Protein AF-A0A431PVX3-F1 (afdb_monomer)

Foldseek 3Di:
DDDPPPPDPVDDPQRVCVVVVNHGDDPCVVPPPPDPVVVVPDDVPQDADPPPDPRGRDGDCPDPDDDPPPDPDDDDPVVCCPPQVRDHPVQQADALLVNLVVWWDPVCVVVADPVRRRPGNVVLSVCVVVPDPNSVSSVVSSPDPVTTD

Mean predicted aligned error: 19.85 Å

pLDDT: mean 70.45, std 16.58, range [41.41, 92.25]

Radius of gyration: 25.44 Å; Cα contacts (8 Å, |Δi|>4): 114; chains: 1; bounding box: 68×54×62 Å

Solvent-accessible surface area (backbone atoms only — not comparable to full-atom values): 9546 Å² total; per-residue (Å²): 136,88,79,81,91,77,81,75,81,86,57,55,77,41,58,53,26,43,79,72,71,66,45,71,70,61,86,66,57,84,73,56,66,84,65,75,69,73,69,74,74,67,56,98,81,62,59,57,40,59,85,91,49,98,60,41,76,38,76,54,84,76,79,88,77,89,83,85,77,83,71,92,68,73,90,56,78,70,65,57,30,63,79,65,77,67,42,49,72,80,59,30,78,32,31,38,48,56,46,38,69,75,49,29,42,76,77,47,66,82,74,45,61,75,85,48,36,82,38,36,37,48,55,38,53,48,38,31,70,78,60,43,66,66,28,40,52,44,56,49,56,78,68,37,70,93,32,47,110

Structure (mmCIF, N/CA/C/O backbone):
data_AF-A0A431PVX3-F1
#
_entry.id   AF-A0A431PVX3-F1
#
loop_
_atom_site.group_PDB
_atom_site.id
_atom_site.type_symbol
_atom_site.label_atom_id
_atom_site.label_alt_id
_atom_site.label_comp_id
_atom_site.label_asym_id
_atom_site.label_entity_id
_atom_site.label_seq_id
_atom_site.pdbx_PDB_ins_code
_atom_site.Cartn_x
_atom_site.Cartn_y
_atom_site.Cartn_z
_atom_site.occupancy
_atom_site.B_iso_or_equiv
_atom_site.auth_seq_id
_atom_site.auth_comp_id
_atom_site.auth_asym_id
_atom_site.auth_atom_id
_atom_site.pdbx_PDB_model_num
ATOM 1 N N . GLU A 1 1 ? 25.448 21.486 37.889 1.00 43.34 1 GLU A N 1
ATOM 2 C CA . GLU A 1 1 ? 24.411 20.630 37.284 1.00 43.34 1 GLU A CA 1
ATOM 3 C C . GLU A 1 1 ? 23.967 21.324 36.004 1.00 43.34 1 GLU A C 1
ATOM 5 O O . GLU A 1 1 ? 23.635 22.498 36.076 1.00 43.34 1 GLU A O 1
ATOM 10 N N . TRP A 1 2 ? 24.140 20.702 34.835 1.00 45.78 2 TRP A N 1
ATOM 11 C CA . TRP A 1 2 ? 23.865 21.350 33.545 1.00 45.78 2 TRP A CA 1
ATOM 12 C C . TRP A 1 2 ? 22.499 20.890 33.035 1.00 45.78 2 TRP A C 1
ATOM 14 O O . TRP A 1 2 ? 22.337 19.737 32.637 1.00 45.78 2 TRP A O 1
ATOM 24 N N . GLU A 1 3 ? 21.521 21.790 33.074 1.00 54.84 3 GLU A N 1
ATOM 25 C CA . GLU A 1 3 ? 20.172 21.571 32.557 1.00 54.84 3 GLU A CA 1
ATOM 26 C C . GLU A 1 3 ? 20.180 21.724 31.024 1.00 54.84 3 GLU A C 1
ATOM 28 O O . GLU A 1 3 ? 20.711 22.698 30.484 1.00 54.84 3 GLU A O 1
ATOM 33 N N . ARG A 1 4 ? 19.632 20.747 30.285 1.00 46.53 4 ARG A N 1
ATOM 34 C CA . ARG A 1 4 ? 19.483 20.874 28.827 1.00 46.53 4 ARG A CA 1
ATOM 35 C C . ARG A 1 4 ? 18.444 21.955 28.546 1.00 46.53 4 ARG A C 1
ATOM 37 O O . ARG A 1 4 ? 17.258 21.731 28.769 1.00 46.53 4 ARG A O 1
ATOM 44 N N . VAL A 1 5 ? 18.876 23.079 27.983 1.00 51.25 5 VAL A N 1
ATOM 45 C CA . VAL A 1 5 ? 18.003 24.131 27.443 1.00 51.25 5 VAL A CA 1
ATOM 46 C C . VAL A 1 5 ? 17.272 23.594 26.203 1.00 51.25 5 VAL A C 1
ATOM 48 O O . VAL A 1 5 ? 17.646 23.854 25.067 1.00 51.25 5 VAL A O 1
ATOM 51 N N . GLY A 1 6 ? 16.257 22.761 26.425 1.00 53.22 6 GLY A N 1
ATOM 52 C CA . GLY A 1 6 ? 15.284 22.325 25.419 1.00 53.22 6 GLY A CA 1
ATOM 53 C C . GLY A 1 6 ? 13.879 22.877 25.676 1.00 53.22 6 GLY A C 1
ATOM 54 O O . GLY A 1 6 ? 12.952 22.522 24.960 1.00 53.22 6 GLY A O 1
ATOM 55 N N . GLY A 1 7 ? 13.708 23.704 26.715 1.00 49.78 7 GLY A N 1
ATOM 56 C CA . GLY A 1 7 ? 12.397 24.101 27.239 1.00 49.78 7 GLY A CA 1
ATOM 57 C C . GLY A 1 7 ? 11.872 25.475 26.813 1.00 49.78 7 GLY A C 1
ATOM 58 O O . GLY A 1 7 ? 10.751 25.808 27.173 1.00 49.78 7 GLY A O 1
ATOM 59 N N . ALA A 1 8 ? 12.630 26.277 26.062 1.00 47.72 8 ALA A N 1
ATOM 60 C CA . ALA A 1 8 ? 12.194 27.612 25.646 1.00 47.72 8 ALA A CA 1
ATOM 61 C C . ALA A 1 8 ? 12.241 27.751 24.119 1.00 47.72 8 ALA A C 1
ATOM 63 O O . ALA A 1 8 ? 13.196 28.277 23.555 1.00 47.72 8 ALA A O 1
ATOM 64 N N . ALA A 1 9 ? 11.197 27.278 23.438 1.00 58.31 9 ALA A N 1
ATOM 65 C CA . ALA A 1 9 ? 10.942 27.623 22.041 1.00 58.31 9 ALA A CA 1
ATOM 66 C C . ALA A 1 9 ? 10.316 29.030 21.981 1.00 58.31 9 ALA A C 1
ATOM 68 O O . ALA A 1 9 ? 9.117 29.174 21.768 1.00 58.31 9 ALA A O 1
ATOM 69 N N . PHE A 1 10 ? 11.112 30.068 22.263 1.00 56.38 10 PHE A N 1
ATOM 70 C CA . PHE A 1 10 ? 10.663 31.469 22.194 1.00 56.38 10 PHE A CA 1
ATOM 71 C C . PHE A 1 10 ? 10.636 32.018 20.759 1.00 56.38 10 PHE A C 1
ATOM 73 O O . PHE A 1 10 ? 10.054 33.069 20.525 1.00 56.38 10 PHE A O 1
ATOM 80 N N . LEU A 1 11 ? 11.240 31.294 19.813 1.00 55.97 11 LEU A N 1
ATOM 81 C CA . LEU A 1 11 ? 11.199 31.572 18.381 1.00 55.97 11 LEU A CA 1
ATOM 82 C C . LEU A 1 11 ? 10.458 30.444 17.675 1.00 55.97 11 LEU A C 1
ATOM 84 O O . LEU A 1 11 ? 10.700 29.259 17.934 1.00 55.97 11 LEU A O 1
ATOM 88 N N . THR A 1 12 ? 9.579 30.817 16.752 1.00 65.88 12 THR A N 1
ATOM 89 C CA . THR A 1 12 ? 8.982 29.837 15.844 1.00 65.88 12 THR A CA 1
ATOM 90 C C . THR A 1 12 ? 10.049 29.287 14.889 1.00 65.88 12 THR A C 1
ATOM 92 O O . THR A 1 12 ? 11.085 29.908 14.647 1.00 65.88 12 THR A O 1
ATOM 95 N N . LEU A 1 13 ? 9.815 28.093 14.340 1.00 65.06 13 LEU A N 1
ATOM 96 C CA . LEU A 1 13 ? 10.761 27.404 13.450 1.00 65.06 13 LEU A CA 1
ATOM 97 C C . LEU A 1 13 ? 11.113 28.247 12.204 1.00 65.06 13 LEU A C 1
ATOM 99 O O . LEU A 1 13 ? 12.231 28.173 11.699 1.00 65.06 13 LEU A O 1
ATOM 103 N N . ASP A 1 14 ? 10.178 29.080 11.742 1.00 66.19 14 ASP A N 1
ATOM 104 C CA . ASP A 1 14 ? 10.391 30.017 10.633 1.00 66.19 14 ASP A CA 1
ATOM 105 C C . ASP A 1 14 ? 11.299 31.188 11.022 1.00 66.19 14 ASP A C 1
ATOM 107 O O . ASP A 1 14 ? 12.211 31.536 10.277 1.00 66.19 14 ASP A O 1
ATOM 111 N N . GLU A 1 15 ? 11.123 31.730 12.223 1.00 69.38 15 GLU A N 1
ATOM 112 C CA . GLU A 1 15 ? 11.933 32.827 12.763 1.00 69.38 15 GLU A CA 1
ATOM 113 C C . GLU A 1 15 ? 13.386 32.379 13.004 1.00 69.38 15 GLU A C 1
ATOM 115 O O . GLU A 1 15 ? 14.344 33.094 12.707 1.00 69.38 15 GLU A O 1
ATOM 120 N N . GLN A 1 16 ? 13.569 31.126 13.436 1.00 75.56 16 GLN A N 1
ATOM 121 C CA . GLN A 1 16 ? 14.888 30.501 13.526 1.00 75.56 16 GLN A CA 1
ATOM 122 C C . GLN A 1 16 ? 15.547 30.329 12.146 1.00 75.56 16 GLN A C 1
ATOM 124 O O . GLN A 1 16 ? 16.759 30.511 12.013 1.00 75.56 16 GLN A O 1
ATOM 129 N N . ARG A 1 17 ? 14.777 29.981 11.106 1.00 71.12 17 ARG A N 1
ATOM 130 C CA . ARG A 1 17 ? 15.299 29.865 9.734 1.00 71.12 17 ARG A CA 1
ATOM 131 C C . ARG A 1 17 ? 15.672 31.219 9.150 1.00 71.12 17 ARG A C 1
ATOM 133 O O . ARG A 1 17 ? 16.671 31.295 8.439 1.00 71.12 17 ARG A O 1
ATOM 140 N N . GLU A 1 18 ? 14.917 32.267 9.455 1.00 76.00 18 GLU A N 1
ATOM 141 C CA . GLU A 1 18 ? 15.210 33.624 8.995 1.00 76.00 18 GLU A CA 1
ATOM 142 C C . GLU A 1 18 ? 16.491 34.175 9.630 1.00 76.00 18 GLU A C 1
ATOM 144 O O . GLU A 1 18 ? 17.357 34.668 8.909 1.00 76.00 18 GLU A O 1
ATOM 149 N N . ALA A 1 19 ? 16.696 33.963 10.936 1.00 70.94 19 ALA A N 1
ATOM 150 C CA . ALA A 1 19 ? 17.949 34.315 11.612 1.00 70.94 19 ALA A CA 1
ATOM 151 C C . ALA A 1 19 ? 19.184 33.605 11.016 1.00 70.94 19 ALA A C 1
ATOM 153 O O . ALA A 1 19 ? 20.293 34.134 11.062 1.00 70.94 19 ALA A O 1
ATOM 154 N N . LEU A 1 20 ? 18.996 32.414 10.433 1.00 73.56 20 LEU A N 1
ATOM 155 C CA . LEU A 1 20 ? 20.032 31.640 9.739 1.00 73.56 20 LEU A CA 1
ATOM 156 C C . LEU A 1 20 ? 20.107 31.929 8.225 1.00 73.56 20 LEU A C 1
ATOM 158 O O . LEU A 1 20 ? 20.915 31.310 7.534 1.00 73.56 20 LEU A O 1
ATOM 162 N N . GLY A 1 21 ? 19.274 32.834 7.698 1.00 73.12 21 GLY A N 1
ATOM 163 C CA . GLY A 1 21 ? 19.256 33.232 6.285 1.00 73.12 21 GLY A CA 1
ATOM 164 C C . GLY A 1 21 ? 18.542 32.265 5.329 1.00 73.12 21 GLY A C 1
ATOM 165 O O . GLY A 1 21 ? 18.695 32.384 4.117 1.00 73.12 21 GLY A O 1
ATOM 166 N N . TYR A 1 22 ? 17.760 31.308 5.838 1.00 64.19 22 TYR A N 1
ATOM 167 C CA . TYR A 1 22 ? 17.120 30.244 5.046 1.00 64.19 22 TYR A CA 1
ATOM 168 C C . TYR A 1 22 ? 15.685 30.542 4.576 1.00 64.19 22 TYR A C 1
ATOM 170 O O . TYR A 1 22 ? 15.074 29.683 3.928 1.00 64.19 22 TYR A O 1
ATOM 178 N N . GLY A 1 23 ? 15.145 31.727 4.879 1.00 67.50 23 GLY A N 1
ATOM 179 C CA . GLY A 1 23 ? 13.772 32.120 4.543 1.00 67.50 23 GLY A CA 1
ATOM 180 C C . GLY A 1 23 ? 12.689 31.240 5.201 1.00 67.50 23 GLY A C 1
ATOM 181 O O . GLY A 1 23 ? 13.002 30.210 5.817 1.00 67.50 23 GLY A O 1
ATOM 182 N N . PRO A 1 24 ? 11.405 31.624 5.079 1.00 67.50 24 PRO A N 1
ATOM 183 C CA . PRO A 1 24 ? 10.300 30.879 5.676 1.00 67.50 24 PRO A CA 1
ATOM 184 C C . PRO A 1 24 ? 10.237 29.458 5.112 1.00 67.50 24 PRO A C 1
ATOM 186 O O . PRO A 1 24 ? 10.498 29.223 3.926 1.00 67.50 24 PRO A O 1
ATOM 189 N N . ALA A 1 25 ? 9.905 28.484 5.959 1.00 64.56 25 ALA A N 1
ATOM 190 C CA . ALA A 1 25 ? 9.764 27.113 5.511 1.00 64.56 25 ALA A CA 1
ATOM 191 C C . ALA A 1 25 ? 8.648 27.004 4.464 1.00 64.56 25 ALA A C 1
ATOM 193 O O . ALA A 1 25 ? 7.541 27.501 4.689 1.00 64.56 25 ALA A O 1
ATOM 194 N N . PRO A 1 26 ? 8.885 26.321 3.325 1.00 61.59 26 PRO A N 1
ATOM 195 C CA . PRO A 1 26 ? 7.793 25.975 2.432 1.00 61.59 26 PRO A CA 1
ATOM 196 C C . PRO A 1 26 ? 6.791 25.145 3.237 1.00 61.59 26 PRO A C 1
ATOM 198 O O . PRO A 1 26 ? 7.171 24.134 3.831 1.00 61.59 26 PRO A O 1
ATOM 201 N N . LYS A 1 27 ? 5.520 25.553 3.268 1.00 57.97 27 LYS A N 1
ATOM 202 C CA . LYS A 1 27 ? 4.462 24.852 4.022 1.00 57.97 27 LYS A CA 1
ATOM 203 C C . LYS A 1 27 ? 4.279 23.396 3.558 1.00 57.97 27 LYS A C 1
ATOM 205 O O . LYS A 1 27 ? 3.844 22.554 4.336 1.00 57.97 27 LYS A O 1
ATOM 210 N N . ASP A 1 28 ? 4.736 23.085 2.346 1.00 55.28 28 ASP A N 1
ATOM 211 C CA . ASP A 1 28 ? 4.749 21.740 1.759 1.00 55.28 28 ASP A CA 1
ATOM 212 C C . ASP A 1 28 ? 5.962 20.881 2.179 1.00 55.28 28 ASP A C 1
ATOM 214 O O . ASP A 1 28 ? 5.997 19.672 1.940 1.00 55.28 28 ASP A O 1
ATOM 218 N N . ALA A 1 29 ? 6.966 21.461 2.848 1.00 56.12 29 ALA A N 1
ATOM 219 C CA . ALA A 1 29 ? 8.193 20.758 3.229 1.00 56.12 29 ALA A CA 1
ATOM 220 C C . ALA A 1 29 ? 8.024 19.823 4.440 1.00 56.12 29 ALA A C 1
ATOM 222 O O . ALA A 1 29 ? 8.885 18.977 4.675 1.00 56.12 29 ALA A O 1
ATOM 223 N N . PHE A 1 30 ? 6.915 19.913 5.184 1.00 47.34 30 PHE A N 1
ATOM 224 C CA . PHE A 1 30 ? 6.622 18.978 6.279 1.00 47.34 30 PHE A CA 1
ATOM 225 C C . PHE A 1 30 ? 6.243 17.570 5.780 1.00 47.34 30 PHE A C 1
ATOM 227 O O . PHE A 1 30 ? 6.441 16.595 6.504 1.00 47.34 30 PHE A O 1
ATOM 234 N N . PHE A 1 31 ? 5.768 17.444 4.532 1.00 44.00 31 PHE A N 1
ATOM 235 C CA . PHE A 1 31 ? 5.409 16.164 3.901 1.00 44.00 31 PHE A CA 1
ATOM 236 C C . PHE A 1 31 ? 6.347 15.740 2.771 1.00 44.00 31 PHE A C 1
ATOM 238 O O . PHE A 1 31 ? 6.187 14.644 2.225 1.00 44.00 31 PHE A O 1
ATOM 245 N N . ALA A 1 32 ? 7.373 16.539 2.464 1.00 51.81 32 ALA A N 1
ATOM 246 C CA . ALA A 1 32 ? 8.513 16.078 1.690 1.00 51.81 32 ALA A CA 1
ATOM 247 C C . ALA A 1 32 ? 9.295 15.081 2.555 1.00 51.81 32 ALA A C 1
ATOM 249 O O . ALA A 1 32 ? 10.276 15.410 3.222 1.00 51.81 32 ALA A O 1
ATOM 250 N N . LYS A 1 33 ? 8.781 13.843 2.577 1.00 49.25 33 LYS A N 1
ATOM 251 C CA . LYS A 1 33 ? 9.459 12.604 2.943 1.00 49.25 33 LYS A CA 1
ATOM 252 C C . LYS A 1 33 ? 10.947 12.828 2.736 1.00 49.25 33 LYS A C 1
ATOM 254 O O . LYS A 1 33 ? 11.335 13.133 1.610 1.00 49.25 33 LYS A O 1
ATOM 259 N N . ARG A 1 34 ? 11.749 12.722 3.805 1.00 48.44 34 ARG A N 1
ATOM 260 C CA . ARG A 1 34 ? 13.207 12.597 3.703 1.00 48.44 34 ARG A CA 1
ATOM 261 C C . ARG A 1 34 ? 13.470 11.463 2.719 1.00 48.44 34 ARG A C 1
ATOM 263 O O . ARG A 1 34 ? 13.498 10.297 3.100 1.00 48.44 34 ARG A O 1
ATOM 270 N N . GLY A 1 35 ? 13.548 11.791 1.436 1.00 44.25 35 GLY A N 1
ATOM 271 C CA . GLY A 1 35 ? 14.082 10.902 0.440 1.00 44.25 35 GLY A CA 1
ATOM 272 C C . GLY A 1 35 ? 15.499 10.630 0.892 1.00 44.25 35 GLY A C 1
ATOM 273 O O . GLY A 1 35 ? 16.172 11.528 1.403 1.00 44.25 35 GLY A O 1
ATOM 274 N N . ASN A 1 36 ? 15.941 9.397 0.721 1.00 51.34 36 ASN A N 1
ATOM 275 C CA . ASN A 1 36 ? 17.317 8.954 0.885 1.00 51.34 36 ASN A CA 1
ATOM 276 C C . ASN A 1 36 ? 18.319 9.703 -0.039 1.00 51.34 36 ASN A C 1
ATOM 278 O O . ASN A 1 36 ? 19.296 9.132 -0.504 1.00 51.34 36 ASN A O 1
ATOM 282 N N . GLY A 1 37 ? 18.158 11.007 -0.294 1.00 48.53 37 GLY A N 1
ATOM 283 C CA . GLY A 1 37 ? 19.043 11.863 -1.089 1.00 48.53 37 GLY A CA 1
ATOM 284 C C . GLY A 1 37 ? 20.433 12.088 -0.480 1.00 48.53 37 GLY A C 1
ATOM 285 O O . GLY A 1 37 ? 21.135 13.019 -0.867 1.00 48.53 37 GLY A O 1
ATOM 286 N N . PHE A 1 38 ? 20.849 11.269 0.485 1.00 48.44 38 PHE A N 1
ATOM 287 C CA . PHE A 1 38 ? 22.256 11.133 0.850 1.00 48.44 38 PHE A CA 1
ATOM 288 C C . PHE A 1 38 ? 22.982 10.099 -0.016 1.00 48.44 3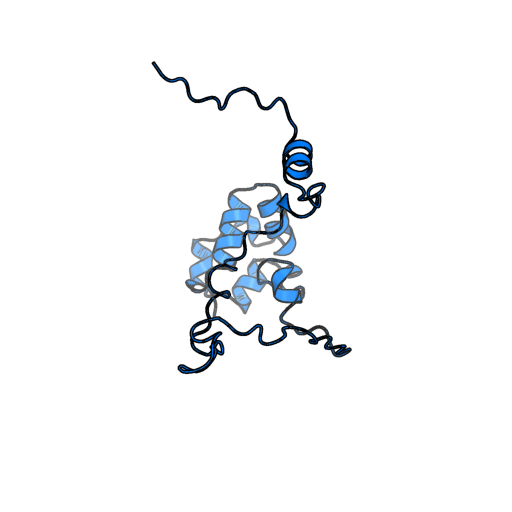8 PHE A C 1
ATOM 290 O O . PHE A 1 38 ? 24.173 10.271 -0.254 1.00 48.44 38 PHE A O 1
ATOM 297 N N . GLU A 1 39 ? 22.286 9.100 -0.565 1.00 52.38 39 GLU A N 1
ATOM 298 C CA . GLU A 1 39 ? 22.915 8.060 -1.397 1.00 52.38 39 GLU A CA 1
ATOM 299 C C . GLU A 1 39 ? 23.205 8.540 -2.829 1.00 52.38 39 GLU A C 1
ATOM 301 O O . GLU A 1 39 ? 24.082 8.001 -3.491 1.00 52.38 39 GLU A O 1
ATOM 306 N N . ALA A 1 40 ? 22.548 9.611 -3.289 1.00 55.25 40 ALA A N 1
ATOM 307 C CA . ALA A 1 40 ? 22.746 10.170 -4.630 1.00 55.25 40 ALA A CA 1
ATOM 308 C C . ALA A 1 40 ? 23.807 11.288 -4.709 1.00 55.25 40 ALA A C 1
ATOM 310 O O . ALA A 1 40 ? 23.995 11.879 -5.770 1.00 55.25 40 ALA A O 1
ATOM 311 N N . A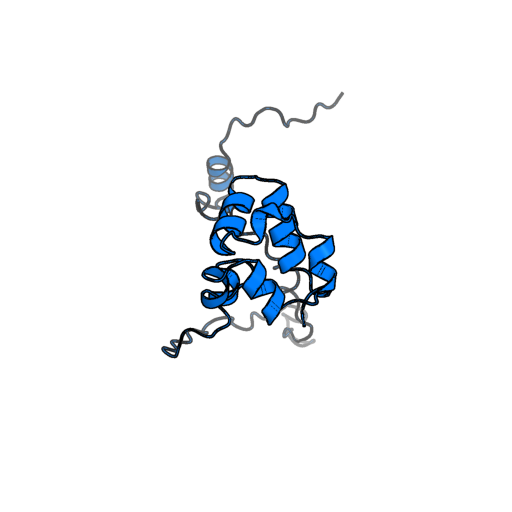RG A 1 41 ? 24.489 11.630 -3.605 1.00 59.47 41 ARG A N 1
ATOM 312 C CA . ARG A 1 41 ? 25.510 12.699 -3.627 1.00 59.47 41 ARG A CA 1
ATOM 313 C C . ARG A 1 41 ? 26.874 12.215 -4.104 1.00 59.47 41 ARG A C 1
ATOM 315 O O . ARG A 1 41 ? 27.671 13.029 -4.562 1.00 59.47 41 ARG A O 1
ATOM 322 N N . TYR A 1 42 ? 27.133 10.915 -3.997 1.00 54.78 42 TYR A N 1
ATOM 323 C CA . TYR A 1 42 ? 28.401 10.298 -4.359 1.00 54.78 42 TYR A CA 1
ATOM 324 C C . TYR A 1 42 ? 28.171 9.291 -5.489 1.00 54.78 42 TYR A C 1
ATOM 326 O O . TYR A 1 42 ? 27.591 8.232 -5.268 1.00 54.78 42 TYR A O 1
ATOM 334 N N . ALA A 1 43 ? 28.625 9.617 -6.696 1.00 66.81 43 ALA A N 1
ATOM 335 C CA . ALA A 1 43 ? 28.721 8.670 -7.799 1.00 66.81 43 ALA A CA 1
ATOM 336 C C . ALA A 1 43 ? 30.211 8.367 -8.035 1.00 66.81 43 ALA A C 1
ATOM 338 O O . ALA A 1 43 ? 30.991 9.308 -8.193 1.00 66.81 43 ALA A O 1
ATOM 339 N N . PRO A 1 44 ? 30.638 7.091 -8.098 1.00 67.50 44 PRO A N 1
ATOM 340 C CA . PRO A 1 44 ? 32.045 6.726 -8.315 1.00 67.50 44 PRO A CA 1
ATOM 341 C C . PRO A 1 44 ? 32.657 7.306 -9.599 1.00 67.50 44 PRO A C 1
ATOM 343 O O . PRO A 1 44 ? 33.874 7.401 -9.717 1.00 67.50 44 PRO A O 1
ATOM 346 N N . SER A 1 45 ? 31.812 7.706 -10.552 1.00 72.69 45 SER A N 1
ATOM 347 C CA . SER A 1 45 ? 32.183 8.344 -11.815 1.00 72.69 45 SER A CA 1
ATOM 348 C C . SER A 1 45 ? 32.208 9.878 -11.764 1.00 72.69 45 SER A C 1
ATOM 350 O O . SER A 1 45 ? 32.314 10.508 -12.815 1.00 72.69 45 SER A O 1
ATOM 352 N N . GLN A 1 46 ? 32.062 10.506 -10.591 1.00 78.06 46 GLN A N 1
ATOM 353 C CA . GLN A 1 46 ? 32.107 11.965 -10.483 1.00 78.06 46 GLN A CA 1
ATOM 354 C C . GLN A 1 46 ? 33.489 12.500 -10.886 1.00 78.06 46 GLN A C 1
ATOM 356 O O . GLN A 1 46 ? 34.502 12.057 -10.333 1.00 78.06 46 GLN A O 1
ATOM 361 N N . PRO A 1 47 ? 33.545 13.449 -11.837 1.00 77.00 47 PRO A N 1
ATOM 362 C CA . PRO A 1 47 ? 34.802 13.967 -12.350 1.00 77.00 47 PRO A CA 1
ATOM 363 C C . PRO A 1 47 ? 35.563 14.733 -11.264 1.00 77.00 47 PRO A C 1
ATOM 365 O O . PRO A 1 47 ? 34.997 15.485 -10.467 1.00 77.00 47 PRO A O 1
ATOM 368 N N . ARG A 1 48 ? 36.881 14.537 -11.245 1.00 75.75 48 ARG A N 1
ATOM 369 C CA . ARG A 1 48 ? 37.816 15.235 -10.360 1.00 75.75 48 ARG A CA 1
ATOM 370 C C . ARG A 1 48 ? 38.838 15.968 -11.205 1.00 75.75 48 ARG A C 1
ATOM 372 O O . ARG A 1 48 ? 39.197 15.494 -12.284 1.00 75.75 48 ARG A O 1
ATOM 379 N N . ALA A 1 49 ? 39.328 17.094 -10.703 1.00 76.88 49 ALA A N 1
ATOM 380 C CA . ALA A 1 49 ? 40.453 17.765 -11.334 1.00 76.88 49 ALA A CA 1
ATOM 381 C C . ALA A 1 49 ? 41.683 16.828 -11.339 1.00 76.88 49 ALA A C 1
ATOM 383 O O . ALA A 1 49 ? 41.970 16.202 -10.307 1.00 76.88 49 ALA A O 1
ATOM 384 N N . PRO A 1 50 ? 42.400 16.699 -12.473 1.00 69.69 50 PRO A N 1
ATOM 385 C CA . PRO A 1 50 ? 43.554 15.814 -12.587 1.00 69.69 50 PRO A CA 1
ATOM 386 C C . PRO A 1 50 ? 44.691 16.249 -11.652 1.00 69.69 50 PRO A C 1
ATOM 388 O O . PRO A 1 50 ? 44.856 17.428 -11.332 1.00 69.69 50 PRO A O 1
ATOM 391 N N . ALA A 1 51 ? 45.497 15.283 -11.209 1.00 65.75 51 ALA A N 1
ATOM 392 C CA . ALA A 1 51 ? 46.684 15.569 -10.411 1.00 65.75 51 ALA A CA 1
ATOM 393 C C . ALA A 1 51 ? 47.699 16.378 -11.244 1.00 65.75 51 ALA A C 1
ATOM 395 O O . ALA A 1 51 ? 47.982 16.020 -12.385 1.00 65.75 51 ALA A O 1
ATOM 396 N N . GLY A 1 52 ? 48.237 17.463 -10.676 1.00 66.88 52 GLY A N 1
ATOM 397 C CA . GLY A 1 52 ? 49.188 18.363 -11.349 1.00 66.88 52 GLY A CA 1
ATOM 398 C C . GLY A 1 52 ? 48.635 19.749 -11.710 1.00 66.88 52 GLY A C 1
ATOM 399 O O . GLY A 1 52 ? 49.398 20.606 -12.146 1.00 66.88 52 GLY A O 1
ATOM 400 N N . SER A 1 53 ? 47.342 20.000 -11.492 1.00 68.12 53 SER A N 1
ATOM 401 C CA . SER A 1 53 ? 46.727 21.334 -11.586 1.00 68.12 53 SER A CA 1
ATOM 402 C C . SER A 1 53 ? 46.563 21.972 -10.195 1.00 68.12 53 SER A C 1
ATOM 404 O O . SER A 1 53 ? 46.426 21.236 -9.216 1.00 68.12 53 SER A O 1
ATOM 406 N N . PRO A 1 54 ? 46.532 23.316 -10.068 1.00 72.56 54 PRO A N 1
ATOM 407 C CA . PRO A 1 54 ? 46.341 23.998 -8.778 1.00 72.56 54 PRO A CA 1
ATOM 408 C C . PRO A 1 54 ? 45.008 23.657 -8.086 1.00 72.56 54 PRO A C 1
ATOM 410 O O . PRO A 1 54 ? 44.897 23.792 -6.874 1.00 72.56 54 PRO A O 1
ATOM 413 N N . GLU A 1 55 ? 44.023 23.159 -8.836 1.00 58.03 55 GLU A N 1
ATOM 414 C CA . GLU A 1 55 ? 42.721 22.694 -8.331 1.00 58.03 55 GLU A CA 1
ATOM 415 C C . GLU A 1 55 ? 42.662 21.164 -8.126 1.00 58.03 55 GLU A C 1
ATOM 417 O O . GLU A 1 55 ? 41.593 20.591 -7.912 1.00 58.03 55 GLU A O 1
ATOM 422 N N . GLY A 1 56 ? 43.803 20.471 -8.212 1.00 69.06 56 GLY A N 1
ATOM 423 C CA . GLY A 1 56 ? 43.897 19.012 -8.154 1.00 69.06 56 GLY A CA 1
ATOM 424 C C . GLY A 1 56 ? 43.228 18.410 -6.914 1.00 69.06 56 GLY A C 1
ATOM 425 O O . GLY A 1 56 ? 43.426 18.860 -5.788 1.00 69.06 56 GLY A O 1
ATOM 426 N N . GLY A 1 57 ? 42.420 17.369 -7.123 1.00 69.38 57 GLY A N 1
ATOM 427 C CA . GLY A 1 57 ? 41.673 16.700 -6.053 1.00 69.38 57 GLY A CA 1
ATOM 428 C C . GLY A 1 57 ? 40.333 17.352 -5.692 1.00 69.38 57 GLY A C 1
ATOM 429 O O . GLY A 1 57 ? 39.540 16.721 -4.985 1.00 69.38 57 GLY A O 1
ATOM 430 N N . GLN A 1 58 ? 40.034 18.547 -6.213 1.00 77.50 58 GLN A N 1
ATOM 431 C CA . GLN A 1 58 ? 38.709 19.147 -6.087 1.00 77.50 58 GLN A CA 1
ATOM 432 C C . GLN A 1 58 ? 37.698 18.481 -7.025 1.00 77.50 58 GLN A C 1
ATOM 434 O O . GLN A 1 58 ? 38.027 17.933 -8.083 1.00 77.50 58 GLN A O 1
ATOM 439 N N . TRP A 1 59 ? 36.441 18.507 -6.595 1.00 69.62 59 TRP A N 1
ATOM 440 C CA . TRP A 1 59 ? 35.310 18.051 -7.385 1.00 69.62 59 TRP A CA 1
ATOM 441 C C . TRP A 1 59 ? 34.986 19.138 -8.395 1.00 69.62 59 TRP A C 1
ATOM 443 O O . TRP A 1 59 ? 34.739 20.278 -8.004 1.00 69.62 59 TRP A O 1
ATOM 453 N N . THR A 1 60 ? 34.992 18.804 -9.682 1.00 68.50 60 THR A N 1
ATOM 454 C CA . THR A 1 60 ? 34.570 19.769 -10.693 1.00 68.50 60 THR A CA 1
ATOM 455 C C . THR A 1 60 ? 33.046 19.775 -10.736 1.00 68.50 60 THR A C 1
ATOM 457 O O . THR A 1 60 ? 32.400 18.724 -10.688 1.00 68.50 60 THR A O 1
ATOM 460 N N . SER A 1 61 ? 32.436 20.962 -10.778 1.00 60.81 61 SER A N 1
ATOM 461 C CA . SER A 1 61 ? 30.992 21.097 -10.953 1.00 60.81 61 SER A CA 1
ATOM 462 C C . SER A 1 61 ? 30.634 20.692 -12.384 1.00 60.81 61 SER A C 1
ATOM 464 O O . SER A 1 61 ? 30.504 21.539 -13.266 1.00 60.81 61 SER A O 1
ATOM 466 N N . GLY A 1 62 ? 30.528 19.390 -12.654 1.00 54.34 62 GLY A N 1
ATOM 467 C CA . GLY A 1 62 ? 29.882 18.904 -13.867 1.00 54.34 62 GLY A CA 1
ATOM 468 C C . GLY A 1 62 ? 28.461 19.457 -13.877 1.00 54.34 62 GLY A C 1
ATOM 469 O O . GLY A 1 62 ? 27.634 19.023 -13.080 1.00 54.34 62 GLY A O 1
ATOM 470 N N . GLY A 1 63 ? 28.227 20.489 -14.691 1.00 52.56 63 GLY A N 1
ATOM 471 C CA . GLY A 1 63 ? 27.001 21.277 -14.704 1.00 52.56 63 GLY A CA 1
ATOM 472 C C . GLY A 1 63 ? 25.754 20.402 -14.794 1.00 52.56 63 GLY A C 1
ATOM 473 O O . GLY A 1 63 ? 25.478 19.799 -15.825 1.00 52.56 63 GLY A O 1
ATOM 474 N N . GLY A 1 64 ? 24.991 20.353 -13.704 1.00 50.84 64 GLY A N 1
ATOM 475 C CA . GLY A 1 64 ? 23.641 19.804 -13.678 1.00 50.84 64 GLY A CA 1
ATOM 476 C C . GLY A 1 64 ? 22.653 20.875 -14.123 1.00 50.84 64 GLY A C 1
ATOM 477 O O . GLY A 1 64 ? 22.094 21.580 -13.289 1.00 50.84 64 GLY A O 1
ATOM 478 N N . GLY A 1 65 ? 22.462 21.023 -15.431 1.00 47.62 65 GLY A N 1
ATOM 479 C CA . GLY A 1 65 ? 21.482 21.942 -15.998 1.00 47.62 65 GLY A CA 1
ATOM 480 C C . GLY A 1 65 ? 20.950 21.413 -17.321 1.00 47.62 65 GLY A C 1
ATOM 481 O O . GLY A 1 65 ? 21.695 21.332 -18.289 1.00 47.62 65 GLY A O 1
ATOM 482 N N . GLY A 1 66 ? 19.656 21.090 -17.356 1.00 48.62 66 GLY A N 1
ATOM 483 C CA . GLY A 1 66 ? 18.924 20.844 -18.600 1.00 48.62 66 GLY A CA 1
ATOM 484 C C . GLY A 1 66 ? 18.430 19.412 -18.761 1.00 48.62 66 GLY A C 1
ATOM 485 O O . GLY A 1 66 ? 19.017 18.622 -19.486 1.00 48.62 66 GLY A O 1
ATOM 486 N N . GLY A 1 67 ? 17.303 19.111 -18.120 1.00 42.03 67 GLY A N 1
ATOM 487 C CA . GLY A 1 67 ? 16.495 17.921 -18.381 1.00 42.03 67 GLY A CA 1
ATOM 488 C C . GLY A 1 67 ? 15.017 18.289 -18.452 1.00 42.03 67 GLY A C 1
ATOM 489 O O . GLY A 1 67 ? 14.197 17.684 -17.771 1.00 42.03 67 GLY A O 1
ATOM 490 N N . SER A 1 68 ? 14.682 19.336 -19.211 1.00 51.62 68 SER A N 1
ATOM 491 C CA . SER A 1 68 ? 13.301 19.642 -19.587 1.00 51.62 68 SER A CA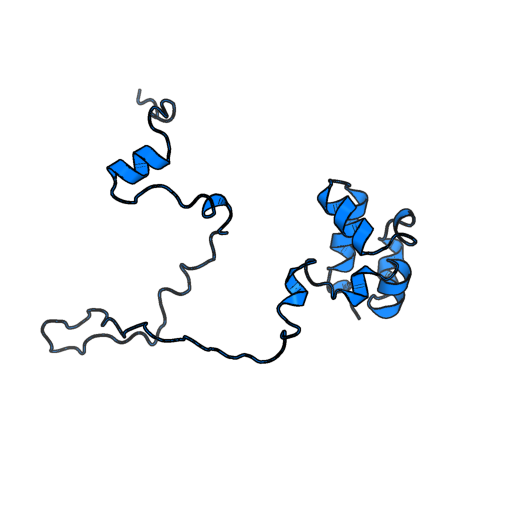 1
ATOM 492 C C . SER A 1 68 ? 12.866 18.672 -20.684 1.00 51.62 68 SER A C 1
ATOM 494 O 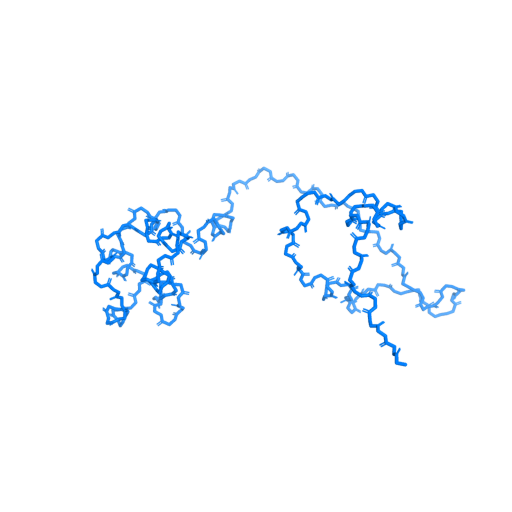O . SER A 1 68 ? 12.845 19.039 -21.857 1.00 51.62 68 SER A O 1
ATOM 496 N N . ASN A 1 69 ? 12.515 17.438 -20.317 1.00 44.91 69 ASN A N 1
ATOM 497 C CA . ASN A 1 69 ? 11.766 16.575 -21.224 1.00 44.91 69 ASN A CA 1
ATOM 498 C C . ASN A 1 69 ? 10.302 17.010 -21.206 1.00 44.91 69 ASN A C 1
ATOM 500 O O . ASN A 1 69 ? 9.521 16.678 -20.316 1.00 44.91 69 ASN A O 1
ATOM 504 N N . SER A 1 70 ? 9.967 17.821 -22.205 1.00 51.91 70 SER A N 1
ATOM 505 C CA . SER A 1 70 ? 8.596 18.072 -22.627 1.00 51.91 70 SER A CA 1
ATOM 506 C C . SER A 1 70 ? 8.140 16.890 -23.478 1.00 51.91 70 SER A C 1
ATOM 508 O O . SER A 1 70 ? 8.023 17.020 -24.690 1.00 51.91 70 SER A O 1
ATOM 510 N N . ASP A 1 71 ? 7.892 15.743 -22.853 1.00 43.00 71 ASP A N 1
ATOM 511 C CA . ASP A 1 71 ? 7.242 14.616 -23.519 1.00 43.00 71 ASP A CA 1
ATOM 512 C C . ASP A 1 71 ? 5.751 14.654 -23.184 1.00 43.00 71 ASP A C 1
ATOM 514 O O . ASP A 1 71 ? 5.271 14.154 -22.167 1.00 43.00 71 ASP A O 1
ATOM 518 N N . LYS A 1 72 ? 5.003 15.315 -24.072 1.00 51.97 72 LYS A N 1
ATOM 519 C CA . LYS A 1 72 ? 3.594 15.006 -24.299 1.00 51.97 72 LYS A CA 1
ATOM 520 C C . LYS A 1 72 ? 3.525 13.609 -24.913 1.00 51.97 72 LYS A C 1
ATOM 522 O O . LYS A 1 72 ? 3.458 13.500 -26.127 1.00 51.97 72 LYS A O 1
ATOM 527 N N . GLU A 1 73 ? 3.486 12.563 -24.101 1.00 41.41 73 GLU A N 1
ATOM 528 C CA . GLU A 1 73 ? 3.033 11.250 -24.559 1.00 41.41 73 GLU A CA 1
ATOM 529 C C . GLU A 1 73 ? 2.569 10.408 -23.371 1.00 41.41 73 GLU A C 1
ATOM 531 O O . GLU A 1 73 ? 3.357 10.085 -22.494 1.00 41.41 73 GLU A O 1
ATOM 536 N N . SER A 1 74 ? 1.265 10.108 -23.381 1.00 45.88 74 SER A N 1
ATOM 537 C CA . SER A 1 74 ? 0.529 9.054 -22.668 1.00 45.88 74 SER A CA 1
ATOM 538 C C . SER A 1 74 ? 0.798 8.865 -21.165 1.00 45.88 74 SER A C 1
ATOM 540 O O . SER A 1 74 ? 1.930 8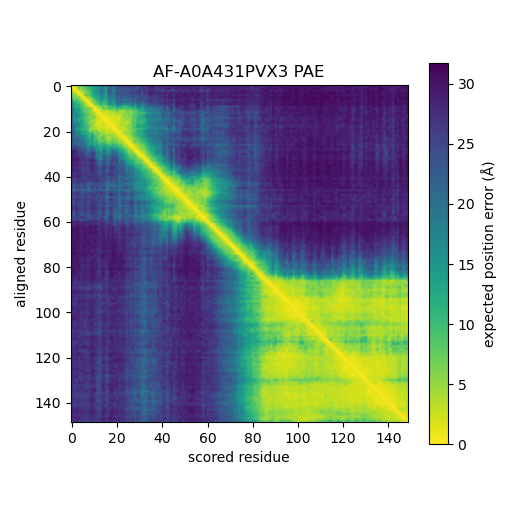.612 -20.773 1.00 45.88 74 SER A O 1
ATOM 542 N N . PRO A 1 75 ? -0.232 8.870 -20.289 1.00 49.75 75 PRO A N 1
ATOM 543 C CA . PRO A 1 75 ? -0.037 8.526 -18.884 1.00 49.75 75 PRO A CA 1
ATOM 544 C C . PRO A 1 75 ? 0.524 7.104 -18.795 1.00 49.75 75 PRO A C 1
ATOM 546 O O . PRO A 1 75 ? -0.192 6.113 -18.952 1.00 49.75 75 PRO A O 1
ATOM 549 N N . SER A 1 76 ? 1.838 7.021 -18.583 1.00 48.97 76 SER A N 1
ATOM 550 C CA . SER A 1 76 ? 2.552 5.784 -18.336 1.00 48.97 76 SER A CA 1
ATOM 551 C C . SER A 1 76 ? 1.856 5.084 -17.181 1.00 48.97 76 SER A C 1
ATOM 553 O O . SER A 1 76 ? 1.621 5.670 -16.119 1.00 48.97 76 SER A O 1
ATOM 555 N N . SER A 1 77 ? 1.535 3.809 -17.382 1.00 54.94 77 SER A N 1
ATOM 556 C CA . SER A 1 77 ? 0.846 2.946 -16.423 1.00 54.94 77 SER A CA 1
ATOM 557 C C . SER A 1 77 ? 1.509 2.902 -15.037 1.00 54.94 77 SER A C 1
ATOM 559 O O . SER A 1 77 ? 0.909 2.393 -14.098 1.00 54.94 77 SER A O 1
ATOM 561 N N . SER A 1 78 ? 2.722 3.446 -14.890 1.00 50.75 78 SER A N 1
ATOM 562 C CA . SER A 1 78 ? 3.470 3.581 -13.642 1.00 50.75 78 SER A CA 1
ATOM 563 C C . SER A 1 78 ? 2.983 4.683 -12.692 1.00 50.75 78 SER A C 1
ATOM 565 O O . SER A 1 78 ? 3.138 4.515 -11.483 1.00 50.75 78 SER A O 1
ATOM 567 N N . ASP A 1 79 ? 2.385 5.777 -13.177 1.00 46.31 79 ASP A N 1
ATOM 568 C CA . ASP A 1 79 ? 1.970 6.893 -12.301 1.00 46.31 79 ASP A CA 1
ATOM 569 C C . ASP A 1 79 ? 0.596 6.670 -11.653 1.00 46.31 79 ASP A C 1
ATOM 571 O O . ASP A 1 79 ? 0.380 7.039 -10.495 1.00 46.31 79 ASP A O 1
ATOM 575 N N . LEU A 1 80 ? -0.297 5.925 -12.316 1.00 44.94 80 LEU A N 1
ATOM 576 C CA . LEU A 1 80 ? -1.540 5.445 -11.696 1.00 44.94 80 LEU A CA 1
ATOM 577 C C . LEU A 1 80 ? -1.297 4.392 -10.597 1.00 44.94 80 LEU A C 1
ATOM 579 O O . LEU A 1 80 ? -2.120 4.265 -9.692 1.00 44.94 80 LEU A O 1
ATOM 583 N N . LEU A 1 81 ? -0.158 3.683 -10.601 1.00 48.22 81 LEU A N 1
ATOM 584 C CA . LEU A 1 81 ? 0.168 2.672 -9.578 1.00 48.22 81 LEU A CA 1
ATOM 585 C C . LEU A 1 81 ? 0.400 3.265 -8.179 1.00 48.22 81 LEU A C 1
ATOM 587 O O . LEU A 1 81 ? 0.351 2.534 -7.187 1.00 48.22 81 LEU A O 1
ATOM 591 N N . ARG A 1 82 ? 0.632 4.578 -8.049 1.00 47.09 82 ARG A N 1
ATOM 592 C CA . ARG A 1 82 ? 0.881 5.213 -6.742 1.00 47.09 82 ARG A CA 1
ATOM 593 C C . ARG A 1 82 ? -0.359 5.804 -6.075 1.00 47.09 82 ARG A C 1
ATOM 595 O O . ARG A 1 82 ? -0.316 6.028 -4.867 1.00 47.09 82 ARG A O 1
ATOM 602 N N . LEU A 1 83 ? -1.467 5.980 -6.797 1.00 47.59 83 LEU A N 1
ATOM 603 C CA . LEU A 1 83 ? -2.649 6.682 -6.279 1.00 47.59 83 LEU A CA 1
ATOM 604 C C . LEU A 1 83 ? -3.427 5.872 -5.221 1.00 47.59 83 LEU A C 1
ATOM 606 O O . LEU A 1 83 ? -4.045 6.444 -4.325 1.00 47.59 83 LEU A O 1
ATOM 610 N N . ALA A 1 84 ? -3.325 4.539 -5.264 1.00 53.25 84 ALA A N 1
ATOM 611 C CA . ALA A 1 84 ? -3.993 3.630 -4.328 1.00 53.25 84 ALA A CA 1
ATOM 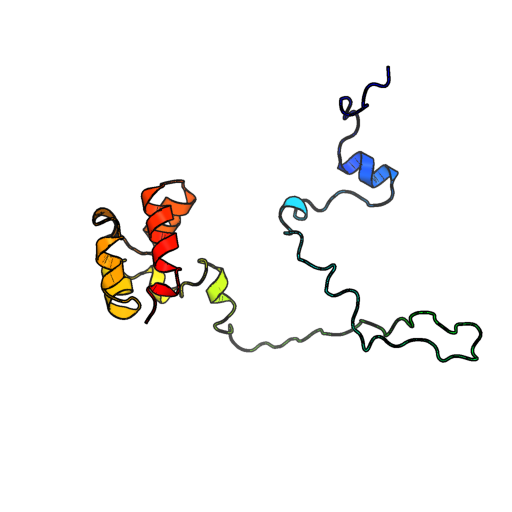612 C C . ALA A 1 84 ? -3.044 2.645 -3.619 1.00 53.25 84 ALA A C 1
ATOM 614 O O . ALA A 1 84 ? -3.496 1.701 -2.981 1.00 53.25 84 ALA A O 1
ATOM 615 N N . GLY A 1 85 ? -1.725 2.856 -3.678 1.00 60.22 85 GLY A N 1
ATOM 616 C CA . GLY A 1 85 ? -0.757 1.955 -3.041 1.00 60.22 85 GLY A CA 1
ATOM 617 C C . GLY A 1 85 ? -0.541 0.636 -3.791 1.00 60.22 85 GLY A C 1
ATOM 618 O O . GLY A 1 85 ? -0.439 -0.406 -3.151 1.00 60.22 85 GLY A O 1
ATOM 619 N N . GLY A 1 86 ? -0.454 0.688 -5.123 1.00 70.50 86 GLY A N 1
ATOM 620 C CA . GLY A 1 86 ? -0.138 -0.465 -5.972 1.00 70.50 86 GLY A CA 1
ATOM 621 C C . GLY A 1 86 ? -1.335 -1.124 -6.661 1.00 70.50 86 GLY A C 1
ATOM 622 O O . GLY A 1 86 ? -1.140 -2.132 -7.336 1.00 70.50 86 GLY A O 1
ATOM 623 N N . PHE A 1 87 ? -2.543 -0.573 -6.515 1.00 80.75 87 PHE A N 1
ATOM 624 C CA . PHE A 1 87 ? -3.749 -1.051 -7.198 1.00 80.75 87 PHE A CA 1
ATOM 625 C C . PHE A 1 87 ? -4.046 -0.197 -8.431 1.00 80.75 87 PHE A C 1
ATOM 627 O O . PHE A 1 87 ? -3.979 1.033 -8.372 1.00 80.75 87 PHE A O 1
ATOM 634 N N . LYS A 1 88 ? -4.389 -0.853 -9.544 1.00 83.12 88 LYS A N 1
ATOM 635 C CA . LYS A 1 88 ? -4.918 -0.186 -10.740 1.00 83.12 88 LYS A CA 1
ATOM 636 C C . LYS A 1 88 ? -6.337 0.321 -10.453 1.00 83.12 88 LYS A C 1
ATOM 638 O O . LYS A 1 88 ? -7.051 -0.344 -9.708 1.00 83.12 88 LYS A O 1
ATOM 643 N N . PRO A 1 89 ? -6.787 1.433 -11.055 1.00 79.69 89 PRO A N 1
ATOM 644 C CA . PRO A 1 89 ? -8.142 1.948 -10.838 1.00 79.69 89 PRO A CA 1
ATOM 645 C C . PRO A 1 89 ? -9.228 0.917 -11.177 1.00 79.69 89 PRO A C 1
ATOM 647 O O . PRO A 1 89 ? -10.174 0.756 -10.419 1.00 79.69 89 PRO A O 1
ATOM 650 N N . GLU A 1 90 ? -9.021 0.116 -12.221 1.00 84.94 90 GLU A N 1
ATOM 651 C CA . GLU A 1 90 ? -9.908 -0.997 -12.596 1.00 84.94 90 GLU A CA 1
ATOM 652 C C . GLU A 1 90 ? -10.047 -2.059 -11.487 1.00 84.94 90 GLU A C 1
ATOM 654 O O . GLU A 1 90 ? -11.079 -2.710 -11.361 1.00 84.94 90 GLU A O 1
ATOM 659 N N . GLN A 1 91 ? -9.017 -2.223 -10.651 1.00 83.81 91 GLN A N 1
ATOM 660 C CA . GLN A 1 91 ? -9.016 -3.146 -9.512 1.00 83.81 91 GLN A CA 1
ATOM 661 C C . GLN A 1 91 ? -9.716 -2.576 -8.275 1.00 83.81 91 GLN A C 1
ATOM 663 O O . GLN A 1 91 ? -9.980 -3.316 -7.332 1.00 83.81 91 GLN A O 1
ATOM 668 N N . LEU A 1 92 ? -10.004 -1.275 -8.253 1.00 84.94 92 LEU A N 1
ATOM 669 C CA . LEU A 1 92 ? -10.652 -0.614 -7.122 1.00 84.94 92 LEU A CA 1
ATOM 670 C C . LEU A 1 92 ? -12.177 -0.744 -7.165 1.00 84.94 92 LEU A C 1
ATOM 672 O O . LEU A 1 92 ? -12.809 -0.763 -6.105 1.00 84.94 92 LEU A O 1
ATOM 676 N N . ASP A 1 93 ? -12.740 -0.845 -8.371 1.00 88.75 93 ASP A N 1
ATOM 677 C CA . ASP A 1 93 ? -14.184 -0.947 -8.612 1.00 88.75 93 ASP A CA 1
ATOM 678 C C . ASP A 1 93 ? -14.710 -2.391 -8.582 1.00 88.75 93 ASP A C 1
ATOM 680 O O . ASP A 1 93 ? -15.918 -2.610 -8.629 1.00 88.75 93 ASP A O 1
ATOM 684 N N . MET A 1 94 ? -13.823 -3.381 -8.460 1.00 89.50 94 MET A N 1
ATOM 685 C CA . MET A 1 94 ? -14.213 -4.771 -8.222 1.00 89.50 94 MET A CA 1
ATOM 686 C C . MET A 1 94 ? -14.355 -5.080 -6.728 1.00 89.50 94 MET A C 1
ATOM 688 O O . MET A 1 94 ? -13.808 -4.391 -5.856 1.00 89.50 94 MET A O 1
ATOM 692 N N . THR A 1 95 ? -15.107 -6.139 -6.428 1.00 92.25 95 THR A N 1
ATOM 693 C CA . THR A 1 95 ? -15.227 -6.656 -5.062 1.00 92.25 95 THR A CA 1
ATOM 694 C C . THR A 1 95 ? -13.902 -7.263 -4.607 1.00 92.25 95 THR A C 1
ATOM 696 O O . THR A 1 95 ? -13.097 -7.725 -5.423 1.00 92.25 95 THR A O 1
ATOM 699 N N . VAL A 1 96 ? -13.659 -7.295 -3.293 1.00 89.75 96 VAL A N 1
ATOM 700 C CA . VAL A 1 96 ? -12.481 -7.988 -2.742 1.00 89.75 96 VAL A CA 1
ATOM 701 C C . VAL A 1 96 ? -12.478 -9.458 -3.166 1.00 89.75 96 VAL A C 1
ATOM 703 O O . VAL A 1 96 ? -11.423 -9.998 -3.491 1.00 89.75 96 VAL A O 1
ATOM 706 N N . GLN A 1 97 ? -13.648 -10.095 -3.220 1.00 90.00 97 GLN A N 1
ATOM 707 C CA . GLN A 1 97 ? -13.787 -11.477 -3.669 1.00 90.00 97 GLN A CA 1
ATOM 708 C C . GLN A 1 97 ? -13.386 -11.676 -5.140 1.00 90.00 97 GLN A C 1
ATOM 710 O O . GLN A 1 97 ? -12.647 -12.617 -5.444 1.00 90.00 97 GLN A O 1
ATOM 715 N N . ASP A 1 98 ? -13.813 -10.794 -6.045 1.00 90.69 98 ASP A N 1
ATOM 716 C CA . ASP A 1 98 ? -13.425 -10.851 -7.462 1.00 90.69 98 ASP A CA 1
ATOM 717 C C . ASP A 1 98 ? -11.934 -10.564 -7.642 1.00 90.69 98 ASP A C 1
ATOM 719 O O . ASP A 1 98 ? -11.249 -11.238 -8.417 1.00 90.69 98 ASP A O 1
ATOM 723 N N . PHE A 1 99 ? -11.403 -9.601 -6.885 1.00 90.06 99 PHE A N 1
ATOM 724 C CA . PHE A 1 99 ? -9.979 -9.294 -6.891 1.00 90.06 99 PHE A CA 1
ATOM 725 C C . PHE A 1 99 ? -9.153 -10.506 -6.457 1.00 90.06 99 PHE A C 1
ATOM 727 O O . PHE A 1 99 ? -8.207 -10.892 -7.141 1.00 90.06 99 PHE A O 1
ATOM 734 N N . VAL A 1 100 ? -9.532 -11.146 -5.350 1.00 89.31 100 VAL A N 1
ATOM 735 C CA . VAL A 1 100 ? -8.850 -12.336 -4.836 1.00 89.31 100 VAL A CA 1
ATOM 736 C C . VAL A 1 100 ? -8.942 -13.487 -5.830 1.00 89.31 100 VAL A C 1
ATOM 738 O O . VAL A 1 100 ? -7.936 -14.130 -6.113 1.00 89.31 100 VAL A O 1
ATOM 741 N N . SER A 1 101 ? -10.116 -13.713 -6.417 1.00 89.25 101 SER A N 1
ATOM 742 C CA . SER A 1 101 ? -10.329 -14.799 -7.379 1.00 89.25 101 SER A CA 1
ATOM 743 C C . SER A 1 101 ? -9.450 -14.644 -8.622 1.00 89.25 101 SER A C 1
ATOM 745 O O . SER A 1 101 ? -8.865 -15.622 -9.097 1.00 89.25 101 SER A O 1
ATOM 747 N N . ASN A 1 102 ? -9.296 -13.414 -9.116 1.00 89.56 102 ASN A N 1
ATOM 748 C CA . ASN A 1 102 ? -8.514 -13.121 -10.313 1.00 89.56 102 ASN A CA 1
ATOM 749 C C . ASN A 1 102 ? -7.007 -13.031 -10.024 1.00 89.56 102 ASN A C 1
ATOM 751 O O . ASN A 1 102 ? -6.225 -13.696 -10.705 1.00 89.56 102 ASN A O 1
ATOM 755 N N . TYR A 1 103 ? -6.600 -12.295 -8.986 1.00 86.31 103 TYR A N 1
ATOM 756 C CA . TYR A 1 103 ? -5.209 -11.875 -8.762 1.00 86.31 103 TYR A CA 1
ATOM 757 C C . TYR A 1 103 ? -4.501 -12.556 -7.584 1.00 86.31 103 TYR A C 1
ATOM 759 O O . TYR A 1 103 ? -3.280 -12.426 -7.474 1.00 86.31 103 TYR A O 1
ATOM 767 N N . CYS A 1 104 ? -5.218 -13.282 -6.717 1.00 87.62 104 CYS A N 1
ATOM 768 C CA . CYS A 1 104 ? -4.631 -13.892 -5.524 1.00 87.62 104 CYS A CA 1
ATOM 769 C C . CYS A 1 104 ? -4.783 -15.416 -5.464 1.00 87.62 104 CYS A C 1
ATOM 771 O O . CYS A 1 104 ? -5.732 -16.006 -5.978 1.00 87.62 104 CYS A O 1
ATOM 773 N N . VAL A 1 105 ? -3.848 -16.088 -4.795 1.00 89.19 105 VAL A N 1
ATOM 774 C CA . VAL A 1 105 ? -3.979 -17.515 -4.475 1.00 89.19 105 VAL A CA 1
ATOM 775 C C . VAL A 1 105 ? -5.047 -17.736 -3.403 1.00 89.19 105 VAL A C 1
ATOM 777 O O . VAL A 1 105 ? -5.133 -16.989 -2.431 1.00 89.19 105 VAL A O 1
ATOM 780 N N . GLY A 1 106 ? -5.818 -18.821 -3.531 1.00 85.88 106 GLY A N 1
ATOM 781 C CA . GLY A 1 106 ? -6.930 -19.142 -2.624 1.00 85.88 106 GLY A CA 1
ATOM 782 C C . GLY A 1 106 ? -6.542 -19.311 -1.148 1.00 85.88 106 GLY A C 1
ATOM 783 O O . GLY A 1 106 ? -7.405 -19.196 -0.285 1.00 85.88 106 GLY A O 1
ATOM 784 N N . SER A 1 107 ? -5.250 -19.501 -0.847 1.00 86.38 107 SER A N 1
ATOM 785 C CA . SER A 1 107 ? -4.702 -19.510 0.520 1.00 86.38 107 SER A CA 1
ATOM 786 C C . SER A 1 107 ? -5.016 -18.220 1.295 1.00 86.38 107 SER A C 1
ATOM 788 O O . SER A 1 107 ? -5.149 -18.237 2.512 1.00 86.38 107 SER A O 1
ATOM 790 N N . ILE A 1 108 ? -5.225 -17.095 0.602 1.00 87.81 108 ILE A N 1
ATOM 791 C CA . ILE A 1 108 ? -5.590 -15.828 1.246 1.00 87.81 108 ILE A CA 1
ATOM 792 C C . ILE A 1 108 ? -6.992 -15.865 1.891 1.00 87.81 108 ILE A C 1
ATOM 794 O O . ILE A 1 108 ? -7.246 -15.130 2.845 1.00 87.81 108 ILE A O 1
ATOM 798 N N . ASN A 1 109 ? -7.897 -16.743 1.433 1.00 85.56 109 ASN A N 1
ATOM 799 C CA . ASN A 1 109 ? -9.280 -16.801 1.927 1.00 85.56 109 ASN A CA 1
ATOM 800 C C . ASN A 1 109 ? -9.388 -17.221 3.400 1.00 85.56 109 ASN A C 1
ATOM 802 O O . ASN A 1 109 ? -10.383 -16.893 4.037 1.00 8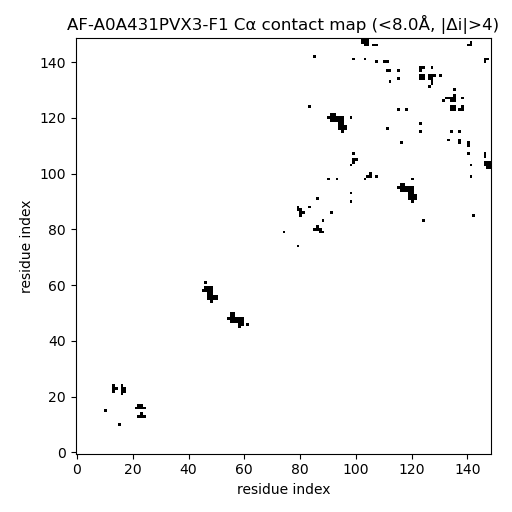5.56 109 ASN A O 1
ATOM 806 N N . SER A 1 110 ? -8.385 -17.907 3.961 1.00 85.50 110 SER A N 1
ATOM 807 C CA . SER A 1 110 ? -8.361 -18.227 5.397 1.00 85.50 110 SER A CA 1
ATOM 808 C C . SER A 1 110 ? -7.949 -17.041 6.274 1.00 85.50 110 SER A C 1
ATOM 810 O O . SER A 1 110 ? -8.221 -17.040 7.471 1.00 85.50 110 SER A O 1
ATOM 812 N N . GLU A 1 111 ? -7.282 -16.039 5.700 1.00 86.94 111 GLU A N 1
ATOM 813 C CA . GLU A 1 111 ? -6.746 -14.876 6.420 1.00 86.94 111 GLU A CA 1
ATOM 814 C C . GLU A 1 111 ? -7.617 -13.627 6.281 1.00 86.94 111 GLU A C 1
ATOM 816 O O . GLU A 1 111 ? -7.532 -12.706 7.111 1.00 86.94 111 GLU A O 1
ATOM 821 N N . LEU A 1 112 ? -8.436 -13.588 5.226 1.00 84.50 112 LEU A N 1
ATOM 822 C CA . LEU A 1 112 ? -9.305 -12.465 4.933 1.00 84.50 112 LEU A CA 1
ATOM 823 C C . LEU A 1 112 ? -10.499 -12.411 5.889 1.00 84.50 112 LEU A C 1
ATOM 825 O O . LEU A 1 112 ? -11.151 -13.423 6.154 1.00 84.50 112 LEU A O 1
ATOM 829 N N . PRO A 1 113 ? -10.842 -11.212 6.379 1.00 79.25 113 PRO A N 1
ATOM 830 C CA . PRO A 1 113 ? -12.076 -11.022 7.114 1.00 79.25 113 PRO A CA 1
ATOM 831 C C . PRO A 1 113 ? -13.257 -11.209 6.156 1.00 79.25 113 PRO A C 1
ATOM 833 O O . PRO A 1 113 ? -13.465 -10.397 5.255 1.00 79.25 113 PRO A O 1
ATOM 836 N N . GLY A 1 114 ? -14.056 -12.259 6.372 1.00 83.06 114 GLY A N 1
ATOM 837 C CA . GLY A 1 114 ? -15.204 -12.593 5.516 1.00 83.06 114 GLY A CA 1
ATOM 838 C C . GLY A 1 114 ? -16.223 -11.458 5.346 1.00 83.06 114 GLY A C 1
ATOM 839 O O . GLY A 1 114 ? -16.939 -11.407 4.354 1.00 83.06 114 GLY A O 1
ATOM 840 N N . GLN A 1 115 ? -16.233 -10.506 6.280 1.00 83.62 115 GLN A N 1
ATOM 841 C CA . GLN A 1 115 ? -17.094 -9.321 6.284 1.00 83.62 115 GLN A CA 1
ATOM 842 C C . GLN A 1 115 ? -16.775 -8.330 5.151 1.00 83.62 115 GLN A C 1
ATOM 844 O O . GLN A 1 115 ? -17.653 -7.576 4.750 1.00 83.62 115 GLN A O 1
ATOM 849 N N . LEU A 1 116 ? -15.540 -8.330 4.633 1.00 83.50 116 LEU A N 1
ATOM 850 C CA . LEU A 1 116 ? -15.094 -7.404 3.583 1.00 83.50 116 LEU A CA 1
ATOM 851 C C . LEU A 1 116 ? -15.075 -8.038 2.186 1.00 83.50 116 LEU A C 1
ATOM 853 O O . LEU A 1 116 ? -14.685 -7.372 1.234 1.00 83.50 116 LEU A O 1
ATOM 857 N N . LEU A 1 117 ? -15.488 -9.304 2.042 1.00 81.50 117 LEU A N 1
ATOM 858 C CA . LEU A 1 117 ? -15.468 -10.012 0.754 1.00 81.50 117 LEU A CA 1
ATOM 859 C C . LEU A 1 117 ? -16.418 -9.384 -0.272 1.00 81.50 117 LEU A C 1
ATOM 861 O O . LEU A 1 117 ? -16.066 -9.265 -1.444 1.00 81.50 117 LEU A O 1
ATOM 865 N N . SER A 1 118 ? -17.592 -8.948 0.186 1.00 87.38 118 SER A N 1
ATOM 866 C CA . SER A 1 118 ? -18.602 -8.278 -0.635 1.00 87.38 118 SER A CA 1
ATOM 867 C C . SER A 1 118 ? -18.361 -6.777 -0.808 1.00 87.38 118 SER A C 1
ATOM 869 O O . SER A 1 118 ? -19.003 -6.156 -1.651 1.00 87.38 118 SER A O 1
ATOM 871 N N . SER A 1 119 ? -17.472 -6.176 -0.013 1.00 89.00 119 SER A N 1
ATOM 872 C CA . SER A 1 119 ? -17.135 -4.756 -0.131 1.00 89.00 119 SER A CA 1
ATOM 873 C C . SER A 1 119 ? -16.227 -4.511 -1.336 1.00 89.00 119 SER A C 1
ATOM 875 O O . SER A 1 119 ? -15.456 -5.379 -1.758 1.00 89.00 119 SER A O 1
ATOM 877 N N . MET A 1 120 ? -16.298 -3.304 -1.896 1.00 90.69 120 MET A N 1
ATOM 878 C CA . MET A 1 120 ? -15.389 -2.897 -2.969 1.00 90.69 120 MET A CA 1
ATOM 879 C C . MET A 1 120 ? -13.990 -2.642 -2.410 1.00 90.69 120 MET A C 1
ATOM 881 O O . MET A 1 120 ? -13.837 -2.111 -1.306 1.00 90.69 120 MET A O 1
ATOM 885 N N . VAL A 1 121 ? -12.956 -2.936 -3.200 1.00 89.44 121 VAL A N 1
ATOM 886 C CA . VAL A 1 121 ? -11.561 -2.684 -2.799 1.00 89.44 121 VAL A CA 1
ATOM 887 C C . VAL A 1 121 ? -11.349 -1.205 -2.445 1.00 89.44 121 VAL A C 1
ATOM 889 O O . VAL A 1 121 ? -10.665 -0.901 -1.465 1.00 89.44 121 VAL A O 1
ATOM 892 N N . ARG A 1 122 ? -11.991 -0.273 -3.169 1.00 89.75 122 ARG A N 1
ATOM 893 C CA . ARG A 1 122 ? -11.954 1.166 -2.844 1.00 89.75 122 ARG A CA 1
ATOM 894 C C . ARG A 1 122 ? -12.455 1.480 -1.433 1.00 89.75 122 ARG A C 1
ATOM 896 O O . ARG A 1 122 ? -11.821 2.248 -0.715 1.00 89.75 122 ARG A O 1
ATOM 903 N N . GLU A 1 123 ? -13.548 0.845 -1.022 1.00 89.38 123 GLU A N 1
ATOM 904 C CA . GLU A 1 123 ? -14.191 1.081 0.269 1.00 89.38 123 GLU A CA 1
ATOM 905 C C . GLU A 1 123 ? -13.318 0.536 1.400 1.00 89.38 123 GLU A C 1
ATOM 907 O O . GLU A 1 123 ? -13.080 1.217 2.393 1.00 89.38 123 GLU A O 1
ATOM 912 N N . VAL A 1 124 ? -12.725 -0.644 1.202 1.00 89.62 124 VAL A N 1
ATOM 913 C CA . VAL A 1 124 ? -11.749 -1.215 2.139 1.00 89.62 124 VAL A CA 1
ATOM 914 C C . VAL A 1 124 ? -10.527 -0.305 2.288 1.00 89.62 124 VAL A C 1
ATOM 916 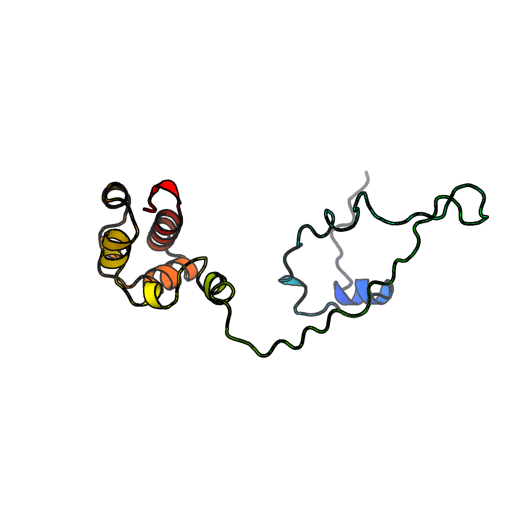O O . VAL A 1 124 ? -10.013 -0.120 3.391 1.00 89.62 124 VAL A O 1
ATOM 919 N N . LEU A 1 125 ? -10.049 0.313 1.205 1.00 88.75 125 LEU A N 1
ATOM 920 C CA . LEU A 1 125 ? -8.945 1.270 1.286 1.00 88.75 125 LEU A CA 1
ATOM 921 C C . LEU A 1 125 ? -9.333 2.552 2.034 1.00 88.75 125 LEU A C 1
ATOM 923 O O . LEU A 1 125 ? -8.496 3.094 2.761 1.00 88.75 125 LEU A O 1
ATOM 927 N N . GLU A 1 126 ? -10.564 3.035 1.879 1.00 89.38 126 GLU A N 1
ATOM 928 C CA . GLU A 1 126 ? -11.092 4.177 2.633 1.00 89.38 126 GLU A CA 1
ATOM 929 C C . GLU A 1 126 ? -11.272 3.852 4.117 1.00 89.38 126 GLU A C 1
ATOM 931 O O . GLU A 1 126 ? -10.795 4.611 4.960 1.00 89.38 126 GLU A O 1
ATOM 936 N N . GLN A 1 127 ? -11.834 2.689 4.452 1.00 88.12 127 GLN A N 1
ATOM 937 C CA . GLN A 1 127 ? -11.947 2.196 5.829 1.00 88.12 127 GLN A CA 1
ATOM 938 C C . GLN A 1 127 ? -10.562 2.012 6.477 1.00 88.12 127 GLN A C 1
ATOM 940 O O . GLN A 1 127 ? -10.332 2.361 7.637 1.00 88.12 127 GLN A O 1
ATOM 945 N N . ALA A 1 128 ? -9.574 1.551 5.706 1.00 89.00 128 ALA A N 1
ATOM 946 C CA . ALA A 1 128 ? -8.202 1.447 6.189 1.00 89.00 128 ALA A CA 1
ATOM 947 C C . ALA A 1 128 ? -7.575 2.825 6.475 1.00 89.00 128 ALA A C 1
ATOM 949 O O . ALA A 1 128 ? -6.760 2.947 7.396 1.00 89.00 128 ALA A O 1
ATOM 950 N N . LYS A 1 129 ? -7.937 3.859 5.699 1.00 87.81 129 LYS A N 1
ATOM 951 C CA . LYS A 1 129 ? -7.520 5.253 5.938 1.00 87.81 129 LYS A CA 1
ATOM 952 C C . LYS A 1 129 ? -8.243 5.859 7.144 1.00 87.81 129 LYS A C 1
ATOM 954 O O . LYS A 1 129 ? -7.593 6.552 7.920 1.00 87.81 129 LYS A O 1
ATOM 959 N N . SER A 1 130 ? -9.538 5.582 7.318 1.00 87.69 130 SER A N 1
ATOM 960 C CA . SER A 1 130 ? -10.343 6.090 8.441 1.00 87.69 130 SER A CA 1
ATOM 961 C C . SER A 1 130 ? -9.945 5.480 9.785 1.00 87.69 130 SER A C 1
ATOM 963 O O . SER A 1 130 ? -10.178 6.079 10.831 1.00 87.69 130 SER A O 1
ATOM 965 N N . GLY A 1 131 ? -9.268 4.331 9.760 1.00 87.56 131 GLY A N 1
ATOM 966 C CA . GLY A 1 131 ? -8.575 3.790 10.919 1.00 87.56 131 GLY A CA 1
ATOM 967 C C . GLY A 1 131 ? -8.955 2.364 11.280 1.00 87.56 131 GLY A C 1
ATOM 968 O O . GLY A 1 131 ? -8.290 1.811 12.158 1.00 87.56 131 GLY A O 1
ATOM 969 N N . ASP A 1 132 ? -9.928 1.766 10.591 1.00 91.25 132 ASP A N 1
ATOM 970 C CA . ASP A 1 132 ? -10.416 0.421 10.880 1.00 91.25 132 ASP A CA 1
ATOM 971 C C . ASP A 1 132 ? -9.292 -0.626 10.783 1.00 91.25 132 ASP A C 1
ATOM 973 O O . ASP A 1 132 ? -8.552 -0.724 9.796 1.00 91.25 132 ASP A O 1
ATOM 977 N N . ALA A 1 133 ? -9.137 -1.401 11.855 1.00 90.25 133 ALA A N 1
ATOM 978 C CA . ALA A 1 133 ? -8.109 -2.423 11.978 1.00 90.25 133 ALA A CA 1
ATOM 979 C C . ALA A 1 133 ? -8.342 -3.583 10.999 1.00 90.25 133 ALA A C 1
ATOM 981 O O . ALA A 1 133 ? -7.376 -4.118 10.444 1.00 90.25 133 ALA A O 1
ATOM 982 N N . VAL A 1 134 ? -9.607 -3.941 10.751 1.00 90.56 134 VAL A N 1
ATOM 983 C CA . VAL A 1 134 ? -9.979 -5.046 9.859 1.00 90.56 134 VAL A CA 1
ATOM 984 C C . VAL A 1 134 ? -9.633 -4.686 8.416 1.00 90.56 134 VAL A C 1
ATOM 986 O O . VAL A 1 134 ? -8.918 -5.431 7.738 1.00 90.56 134 VAL A O 1
ATOM 989 N N . ALA A 1 135 ? -10.032 -3.491 7.983 1.00 90.25 135 ALA A N 1
ATOM 990 C CA . ALA A 1 135 ? -9.698 -2.957 6.671 1.00 90.25 135 ALA A CA 1
ATOM 991 C C . ALA A 1 135 ? -8.182 -2.788 6.455 1.00 90.25 135 ALA A C 1
ATOM 993 O O . ALA A 1 135 ? -7.661 -3.121 5.388 1.00 90.25 135 ALA A O 1
ATOM 994 N N . LYS A 1 136 ? -7.429 -2.350 7.476 1.00 89.69 136 LYS A N 1
ATOM 995 C CA . LYS A 1 136 ? -5.955 -2.287 7.416 1.00 89.69 136 LYS A CA 1
ATOM 996 C C . LYS A 1 136 ? -5.317 -3.661 7.230 1.00 89.69 136 LYS A C 1
ATOM 998 O O . LYS A 1 136 ? -4.396 -3.786 6.419 1.00 89.69 136 LYS A O 1
ATOM 1003 N N . LYS A 1 137 ? -5.796 -4.686 7.949 1.00 90.75 137 LYS A N 1
ATOM 1004 C CA . LYS A 1 137 ? -5.332 -6.071 7.768 1.00 90.75 137 LYS A CA 1
ATOM 1005 C C . LYS A 1 137 ? -5.625 -6.541 6.342 1.00 90.75 137 LYS A C 1
ATOM 1007 O O . LYS A 1 137 ? -4.722 -7.044 5.682 1.00 90.75 137 LYS A O 1
ATOM 1012 N N . CYS A 1 138 ? -6.842 -6.308 5.853 1.00 89.62 138 CYS A N 1
ATOM 1013 C CA . CYS A 1 138 ? -7.264 -6.680 4.503 1.00 89.62 138 CYS A CA 1
ATOM 1014 C C . CYS A 1 138 ? -6.382 -6.017 3.430 1.00 89.62 138 CYS A C 1
ATOM 1016 O O . CYS A 1 138 ? -5.761 -6.704 2.623 1.00 89.62 138 CYS A O 1
ATOM 1018 N N . LYS A 1 139 ? -6.197 -4.692 3.506 1.00 89.88 139 LYS A N 1
ATOM 1019 C CA . LYS A 1 139 ? -5.288 -3.940 2.627 1.00 89.88 139 LYS A CA 1
ATOM 1020 C C . LYS A 1 139 ? -3.871 -4.513 2.628 1.00 89.88 139 LYS A C 1
ATOM 1022 O O . LYS A 1 139 ? -3.238 -4.565 1.577 1.00 89.88 139 LYS A O 1
ATOM 1027 N N . LYS A 1 140 ? -3.355 -4.890 3.801 1.00 89.88 140 LYS A N 1
ATOM 1028 C CA . LYS A 1 140 ? -2.015 -5.467 3.923 1.00 89.88 140 LYS A CA 1
ATOM 1029 C C . LYS A 1 140 ? -1.937 -6.807 3.194 1.00 89.88 140 LYS A C 1
ATOM 1031 O O . LYS A 1 140 ? -1.069 -6.955 2.347 1.00 89.88 140 LYS A O 1
ATOM 1036 N N . LEU A 1 141 ? -2.870 -7.723 3.459 1.00 89.69 141 LEU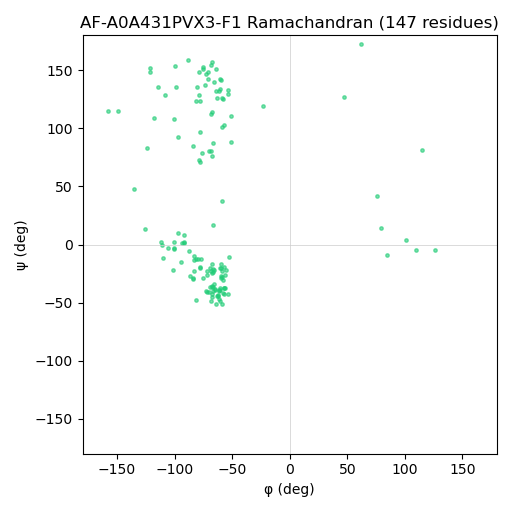 A N 1
ATOM 1037 C CA . LEU A 1 141 ? -2.919 -9.044 2.821 1.00 89.69 141 LEU A CA 1
ATOM 1038 C C . LEU A 1 141 ? -3.009 -8.947 1.291 1.00 89.69 141 LEU A C 1
ATOM 1040 O O . LEU A 1 141 ? -2.297 -9.659 0.594 1.00 89.69 141 LEU A O 1
ATOM 1044 N N . LEU A 1 142 ? -3.822 -8.024 0.768 1.00 87.25 142 LEU A N 1
ATOM 1045 C CA . LEU A 1 142 ? -3.968 -7.808 -0.678 1.00 87.25 142 LEU A CA 1
ATOM 1046 C C . LEU A 1 142 ? -2.697 -7.258 -1.352 1.00 87.25 142 LEU A C 1
ATOM 1048 O O . LEU A 1 142 ? -2.540 -7.371 -2.568 1.00 87.25 142 LEU A O 1
ATOM 1052 N N . ASN A 1 143 ? -1.799 -6.646 -0.579 1.00 85.75 143 ASN A N 1
ATOM 1053 C CA . ASN A 1 143 ? -0.534 -6.096 -1.068 1.00 85.75 143 ASN A CA 1
ATOM 1054 C C . ASN A 1 143 ? 0.665 -7.016 -0.789 1.00 85.75 143 ASN A C 1
ATOM 1056 O O . ASN A 1 143 ? 1.788 -6.690 -1.156 1.00 85.75 143 ASN A O 1
ATOM 1060 N N . GLU A 1 144 ? 0.459 -8.142 -0.107 1.00 86.06 144 GLU A N 1
ATOM 1061 C CA . GLU A 1 144 ? 1.528 -9.090 0.176 1.00 86.06 144 GLU A CA 1
ATOM 1062 C C . GLU A 1 144 ? 1.777 -9.997 -1.036 1.00 86.06 144 GLU A C 1
ATOM 1064 O O . GLU A 1 144 ? 0.892 -10.732 -1.479 1.00 86.06 144 GLU A O 1
ATOM 1069 N N . ASP A 1 145 ? 3.018 -10.005 -1.529 1.00 82.75 145 ASP A N 1
ATOM 1070 C CA . ASP A 1 145 ? 3.414 -10.791 -2.706 1.00 82.75 145 ASP A CA 1
ATOM 1071 C C . ASP A 1 145 ? 3.199 -12.298 -2.524 1.00 82.75 145 ASP A C 1
ATOM 1073 O O . ASP A 1 145 ? 2.927 -13.000 -3.492 1.00 82.75 145 ASP A O 1
ATOM 1077 N N . ARG A 1 146 ? 3.231 -12.803 -1.281 1.00 85.00 146 ARG A N 1
ATOM 1078 C CA . ARG A 1 146 ? 2.994 -14.228 -0.979 1.00 85.00 146 ARG A CA 1
ATOM 1079 C C . ARG A 1 146 ? 1.626 -14.734 -1.435 1.00 85.00 146 ARG A C 1
ATOM 1081 O O . ARG A 1 146 ? 1.444 -15.939 -1.576 1.00 85.00 146 ARG A O 1
ATOM 1088 N N . PHE A 1 147 ? 0.664 -13.826 -1.592 1.00 85.31 147 PHE A N 1
ATOM 1089 C CA . PHE A 1 147 ? -0.679 -14.166 -2.032 1.00 85.31 147 PHE A CA 1
ATOM 1090 C C . PHE A 1 147 ? -0.961 -13.767 -3.473 1.00 85.31 147 PHE A C 1
ATOM 1092 O O . PHE A 1 147 ? -2.054 -14.061 -3.944 1.00 85.31 147 PHE A O 1
ATOM 1099 N N . ARG A 1 148 ? -0.032 -13.119 -4.179 1.00 83.94 148 ARG A N 1
ATOM 1100 C CA . ARG A 1 148 ? -0.211 -12.788 -5.596 1.00 83.94 148 ARG A CA 1
ATOM 1101 C C . ARG A 1 148 ? 0.045 -14.010 -6.477 1.00 83.94 148 ARG A C 1
ATOM 1103 O O . ARG A 1 148 ? 0.825 -14.889 -6.116 1.00 83.94 148 ARG A O 1
ATOM 1110 N N . LYS A 1 149 ? -0.669 -14.070 -7.600 1.00 82.31 149 LYS A N 1
ATOM 1111 C CA . LYS A 1 149 ? -0.441 -15.044 -8.675 1.00 82.31 149 LYS A CA 1
ATOM 1112 C C . LYS A 1 149 ? 0.665 -14.595 -9.622 1.00 82.31 149 LYS A C 1
ATOM 1114 O O . LYS A 1 149 ? 0.837 -13.364 -9.776 1.00 82.31 149 LYS A O 1
#

Secondary structure (DSSP, 8-state):
------S---S-HHHHHHHTT--SPPGGGGTS----TTTTS--TT--BPPTTSTTTTPBP----------------TTTGGGTTTS--HHHHSSBHHHHHHHHB-GGGGGTS-GGGSSSBHHHHHHHHHHT-HHHHHHHHHHH-GGGB-

Sequence (149 aa):
EWERVGGAAFLTLDEQREALGYGPAPKDAFFAKRGNGFEARYAPSQPRAPAGSPEGGQWTSGGGGGGSNSDKESPSSSDLLRLAGGFKPEQLDMTVQDFVSNYCVGSINSELPGQLLSSMVREVLEQAKSGDAVAKKCKKLLNEDRFRK